Protein AF-A0A7S2JPS9-F1 (afdb_monomer_lite)

Structure (mmCIF, N/CA/C/O backbone):
data_AF-A0A7S2JPS9-F1
#
_entry.id   AF-A0A7S2JPS9-F1
#
loop_
_atom_site.group_PDB
_atom_site.id
_atom_site.type_symbol
_atom_site.label_atom_id
_atom_site.label_alt_id
_atom_site.label_comp_id
_atom_site.label_asym_id
_atom_site.label_entity_id
_atom_site.label_seq_id
_atom_site.pdbx_PDB_ins_code
_atom_site.Cartn_x
_atom_site.Cartn_y
_atom_site.Cartn_z
_atom_site.occupancy
_atom_site.B_iso_or_equiv
_atom_site.auth_seq_id
_atom_site.auth_comp_id
_atom_site.auth_asym_id
_atom_site.auth_atom_id
_atom_site.pdbx_PDB_model_num
ATOM 1 N N . ASP A 1 1 ? -5.044 -10.379 47.023 1.00 38.88 1 ASP A N 1
ATOM 2 C CA . ASP A 1 1 ? -4.940 -10.332 45.556 1.00 38.88 1 ASP A CA 1
ATOM 3 C C . ASP A 1 1 ? -6.273 -10.022 44.919 1.00 38.88 1 ASP A C 1
ATOM 5 O O . ASP A 1 1 ? -7.119 -10.894 44.783 1.00 38.88 1 ASP A O 1
ATOM 9 N N . GLY A 1 2 ? -6.487 -8.740 44.623 1.00 38.31 2 GLY A N 1
ATOM 10 C CA . GLY A 1 2 ? -7.664 -8.262 43.909 1.00 38.31 2 GLY A CA 1
ATOM 11 C C . GLY A 1 2 ? -7.403 -8.295 42.409 1.00 38.31 2 GLY A C 1
ATOM 12 O O . GLY A 1 2 ? -6.675 -7.456 41.886 1.00 38.31 2 GLY A O 1
ATOM 13 N N . THR A 1 3 ? -7.995 -9.262 41.720 1.00 44.16 3 THR A N 1
ATOM 14 C CA . THR A 1 3 ? -8.103 -9.268 40.261 1.00 44.16 3 THR A CA 1
ATOM 15 C C . THR A 1 3 ? -9.175 -8.261 39.854 1.00 44.16 3 THR A C 1
ATOM 17 O O . THR A 1 3 ? -10.370 -8.556 39.905 1.00 44.16 3 THR A O 1
ATOM 20 N N . GLY A 1 4 ? -8.752 -7.048 39.496 1.00 35.00 4 GLY A N 1
ATOM 21 C CA . GLY A 1 4 ? -9.612 -6.061 38.853 1.00 35.00 4 GLY A CA 1
ATOM 22 C C . GLY A 1 4 ? -10.007 -6.559 37.467 1.00 35.00 4 GLY A C 1
ATOM 23 O O . GLY A 1 4 ? -9.188 -6.562 36.552 1.00 35.00 4 GLY A O 1
ATOM 24 N N . SER A 1 5 ? -11.253 -7.009 37.329 1.00 34.69 5 SER A N 1
ATOM 25 C CA . SER A 1 5 ? -11.857 -7.264 36.025 1.00 34.69 5 SER A CA 1
ATOM 26 C C . SER A 1 5 ? -12.133 -5.914 35.375 1.00 34.69 5 SER A C 1
ATOM 28 O O . SER A 1 5 ? -12.951 -5.139 35.862 1.00 34.69 5 SER A O 1
ATOM 30 N N . VAL A 1 6 ? -11.400 -5.607 34.308 1.00 43.25 6 VAL A N 1
ATOM 31 C CA . VAL A 1 6 ? -11.695 -4.465 33.444 1.00 43.25 6 VAL A CA 1
ATOM 32 C C . VAL A 1 6 ? -12.912 -4.865 32.615 1.00 43.25 6 VAL A C 1
ATOM 34 O O . VAL A 1 6 ? -12.785 -5.569 31.616 1.00 43.25 6 VAL A O 1
ATOM 37 N N . GLU A 1 7 ? -14.104 -4.482 33.070 1.00 39.53 7 GLU A N 1
ATOM 38 C CA . GLU A 1 7 ? -15.316 -4.566 32.261 1.00 39.53 7 GLU A CA 1
ATOM 39 C C . GLU A 1 7 ? -15.154 -3.623 31.064 1.00 39.53 7 GLU A C 1
ATOM 41 O O . GLU A 1 7 ? -15.229 -2.399 31.181 1.00 39.53 7 GLU A O 1
ATOM 46 N N . GLY A 1 8 ? -14.875 -4.204 29.897 1.00 40.69 8 GLY A N 1
ATOM 47 C CA . GLY A 1 8 ? -15.022 -3.512 28.627 1.00 40.69 8 GLY A CA 1
ATOM 48 C C . GLY A 1 8 ? -16.492 -3.157 28.455 1.00 40.69 8 GLY A C 1
ATOM 49 O O . GLY A 1 8 ? -17.309 -4.037 28.197 1.00 40.69 8 GLY A O 1
ATOM 50 N N . GLY A 1 9 ? -16.821 -1.878 28.643 1.00 40.41 9 GLY A N 1
ATOM 51 C CA . GLY A 1 9 ? -18.156 -1.334 28.429 1.00 40.41 9 GLY A CA 1
ATOM 52 C C . GLY A 1 9 ? -18.572 -1.520 26.975 1.00 40.41 9 GLY A C 1
ATOM 53 O O . GLY A 1 9 ? -18.250 -0.699 26.119 1.00 40.41 9 GLY A O 1
ATOM 54 N N . GLY A 1 10 ? -19.252 -2.631 26.694 1.00 46.69 10 GLY A N 1
ATOM 55 C CA . GLY A 1 10 ? -19.951 -2.838 25.438 1.00 46.69 10 GLY A CA 1
ATOM 56 C C . GLY A 1 10 ? -21.003 -1.748 25.282 1.00 46.69 10 GLY A C 1
ATOM 57 O O . GLY A 1 10 ? -21.765 -1.492 26.213 1.00 46.69 10 GLY A O 1
ATOM 58 N N . ALA A 1 11 ? -21.017 -1.092 24.123 1.00 54.78 11 ALA A N 1
ATOM 59 C CA . ALA A 1 11 ? -22.058 -0.144 23.757 1.00 54.78 11 ALA A CA 1
ATOM 60 C C . ALA A 1 11 ? -23.427 -0.828 23.924 1.00 54.78 11 ALA A C 1
ATOM 62 O O . ALA A 1 11 ? -23.758 -1.764 23.200 1.00 54.78 11 ALA A O 1
ATOM 63 N N . SER A 1 12 ? -24.187 -0.406 24.930 1.00 58.00 12 SER A N 1
ATOM 64 C CA . SER A 1 12 ? -25.447 -1.025 25.352 1.00 58.00 12 SER A CA 1
ATOM 65 C C . SER A 1 12 ? -26.669 -0.506 24.583 1.00 58.00 12 SER A C 1
ATOM 67 O O . SER A 1 12 ? -27.784 -0.934 24.869 1.00 58.00 12 SER A O 1
ATOM 69 N N . GLY A 1 13 ? -26.485 0.394 23.612 1.00 62.31 13 GLY A N 1
ATOM 70 C CA . GLY A 1 13 ? -27.571 0.981 22.825 1.00 62.31 13 GLY A CA 1
ATOM 71 C C . GLY A 1 13 ? -27.686 0.385 21.424 1.00 62.31 13 GLY A C 1
ATOM 72 O O . GLY A 1 13 ? -26.688 0.075 20.768 1.00 62.31 13 GLY A O 1
ATOM 73 N N . SER A 1 14 ? -28.922 0.224 20.957 1.00 71.62 14 SER A N 1
ATOM 74 C CA . SER A 1 14 ? -29.207 -0.222 19.598 1.00 71.62 14 SER A CA 1
ATOM 75 C C . SER A 1 14 ? -29.078 0.948 18.607 1.00 71.62 14 SER A C 1
ATOM 77 O O . SER A 1 14 ? -29.225 2.106 18.996 1.00 71.62 14 SER A O 1
ATOM 79 N N . PRO A 1 15 ? -28.875 0.697 17.299 1.00 74.44 15 PRO A N 1
ATOM 80 C CA . PRO A 1 15 ? -28.824 1.764 16.290 1.00 74.44 15 PRO A CA 1
ATOM 81 C C . PRO A 1 15 ? -30.106 2.613 16.233 1.00 74.44 15 PRO A C 1
ATOM 83 O O . PRO A 1 15 ? -30.098 3.715 15.697 1.00 74.44 15 PRO A O 1
ATOM 86 N N . GLN A 1 16 ? -31.209 2.078 16.764 1.00 79.50 16 GLN A N 1
ATOM 87 C CA . GLN A 1 16 ? -32.529 2.705 16.803 1.00 79.50 16 GLN A CA 1
ATOM 88 C C . GLN A 1 16 ? -32.630 3.767 17.908 1.00 79.50 16 GLN A C 1
ATOM 90 O O . GLN A 1 16 ? -33.501 4.630 17.849 1.00 79.50 16 GLN A O 1
ATOM 95 N N . ASP A 1 17 ? -31.720 3.717 18.883 1.00 80.00 17 ASP A N 1
ATOM 96 C CA . ASP A 1 17 ? -31.648 4.646 20.011 1.00 80.00 17 ASP A CA 1
ATOM 97 C C . ASP A 1 17 ? -30.785 5.879 19.691 1.00 80.00 17 ASP A C 1
ATOM 99 O O . ASP A 1 17 ? -30.705 6.810 20.497 1.00 80.00 17 ASP A O 1
ATOM 103 N N . LEU A 1 18 ? -30.139 5.898 18.517 1.00 84.31 18 LEU A N 1
ATOM 104 C CA . LEU A 1 18 ? -29.305 7.004 18.063 1.00 84.31 18 LEU A CA 1
ATOM 105 C C . LEU A 1 18 ? -30.173 8.153 17.544 1.00 84.31 18 LEU A C 1
ATOM 107 O O . LEU A 1 18 ? -31.003 7.989 16.646 1.00 84.31 18 LEU A O 1
ATOM 111 N N . TRP A 1 19 ? -29.940 9.349 18.070 1.00 84.88 19 TRP A N 1
ATOM 112 C CA . TRP A 1 19 ? -30.606 10.545 17.570 1.00 84.88 19 TRP A CA 1
ATOM 113 C C . TRP A 1 19 ? -30.135 10.927 16.159 1.00 84.88 19 TRP A C 1
ATOM 115 O O . TRP A 1 19 ? -29.014 10.603 15.758 1.00 84.88 19 TRP A O 1
ATOM 125 N N . PRO A 1 20 ? -30.956 11.674 15.396 1.00 86.50 20 PRO A N 1
ATOM 126 C CA . PRO A 1 20 ? -30.496 12.314 14.170 1.00 86.50 20 PRO A CA 1
ATOM 127 C C . PRO A 1 20 ? -29.199 13.089 14.418 1.00 86.50 20 PRO A C 1
ATOM 129 O O . PRO A 1 20 ? -29.079 13.778 15.431 1.00 86.50 20 PRO A O 1
ATOM 132 N N . LEU A 1 21 ? -28.249 13.016 13.481 1.00 84.81 21 LEU A N 1
ATOM 133 C CA . LEU A 1 21 ? -26.906 13.592 13.640 1.00 84.81 21 LEU A CA 1
ATOM 134 C C . LEU A 1 21 ? -26.931 15.082 14.028 1.00 84.81 21 LEU A C 1
ATOM 136 O O . LEU A 1 21 ? -26.072 15.549 14.764 1.00 84.81 21 LEU A O 1
ATOM 140 N N . GLN A 1 22 ? -27.942 15.819 13.568 1.00 86.88 22 GLN A N 1
ATOM 141 C CA . GLN A 1 22 ? -28.150 17.239 13.859 1.00 86.88 22 GLN A CA 1
ATOM 142 C C . GLN A 1 22 ? -28.514 17.523 15.325 1.00 86.88 22 GLN A C 1
ATOM 144 O O . GLN A 1 22 ? -28.346 18.648 15.784 1.00 86.88 22 GLN A O 1
ATOM 149 N N . LEU A 1 23 ? -29.048 16.530 16.038 1.00 87.69 23 LEU A N 1
ATOM 150 C CA . LEU A 1 23 ? -29.460 16.614 17.442 1.00 87.69 23 LEU A CA 1
ATOM 151 C C . LEU A 1 23 ? -28.466 15.925 18.383 1.00 87.69 23 LEU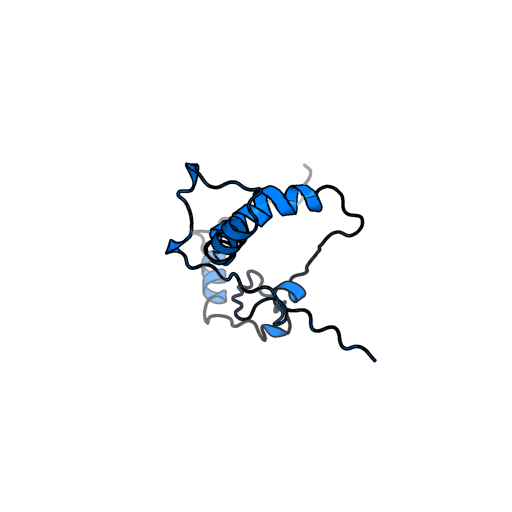 A C 1
ATOM 153 O O . LEU A 1 23 ? -28.621 16.000 19.600 1.00 87.69 23 LEU A O 1
ATOM 157 N N . LEU A 1 24 ? -27.455 15.252 17.832 1.00 88.44 24 LEU A N 1
ATOM 158 C CA . LEU A 1 24 ? -26.445 14.548 18.602 1.00 88.44 24 LEU A CA 1
ATOM 159 C C . LEU A 1 24 ? -25.588 15.543 19.397 1.00 88.44 24 LEU A C 1
ATOM 161 O O . LEU A 1 24 ? -24.970 16.444 18.831 1.00 88.44 24 LEU A O 1
ATOM 165 N N . ASN A 1 25 ? -25.515 15.350 20.714 1.00 88.56 25 ASN A N 1
ATOM 166 C CA . ASN A 1 25 ? -24.638 16.123 21.588 1.00 88.56 25 ASN A CA 1
ATOM 167 C C . ASN A 1 25 ? -23.320 15.359 21.818 1.00 88.56 25 ASN A C 1
ATOM 169 O O . ASN A 1 25 ? -23.353 14.305 22.450 1.00 88.56 25 ASN A O 1
ATOM 173 N N . PRO A 1 26 ? -22.152 15.889 21.406 1.00 88.25 26 PRO A N 1
ATOM 174 C CA . PRO A 1 26 ? -20.859 15.230 21.620 1.00 88.25 26 PRO A CA 1
ATOM 175 C C . PRO A 1 26 ? -20.489 14.989 23.093 1.00 88.25 26 PRO A C 1
ATOM 177 O O . PRO A 1 26 ? -19.617 14.173 23.379 1.00 88.25 26 PRO A O 1
ATOM 180 N N . ASN A 1 27 ? -21.126 15.696 24.033 1.00 91.75 27 ASN A N 1
ATOM 181 C CA . ASN A 1 27 ? -20.908 15.506 25.470 1.00 91.75 27 ASN A CA 1
ATOM 182 C C . ASN A 1 27 ? -21.768 14.378 26.068 1.00 91.75 27 ASN A C 1
ATOM 184 O O . ASN A 1 27 ? -21.563 14.006 27.224 1.00 91.75 27 ASN A O 1
ATOM 188 N N . ASP A 1 28 ? -22.730 13.843 25.311 1.00 91.88 28 ASP A N 1
ATOM 189 C CA . ASP A 1 28 ? -23.541 12.700 25.726 1.00 91.88 28 ASP A CA 1
ATOM 190 C C . ASP A 1 28 ? -22.779 11.398 25.446 1.00 91.88 28 ASP A C 1
ATOM 192 O O . ASP A 1 28 ? -22.660 10.939 24.308 1.00 91.88 28 ASP A O 1
ATOM 196 N N . ARG A 1 29 ? -22.226 10.809 26.510 1.00 89.31 29 ARG A N 1
ATOM 197 C CA . ARG A 1 29 ? -21.380 9.613 26.409 1.00 89.31 29 ARG A CA 1
ATOM 198 C C . ARG A 1 29 ? -22.156 8.385 25.938 1.00 89.31 29 ARG A C 1
ATOM 200 O O . ARG A 1 29 ? -21.575 7.567 25.234 1.00 89.31 29 ARG A O 1
ATOM 207 N N . GLU A 1 30 ? -23.433 8.259 26.290 1.00 89.00 30 GLU A N 1
ATOM 208 C CA . GLU A 1 30 ? -24.254 7.108 25.899 1.00 89.00 30 GLU A CA 1
ATOM 209 C C . GLU A 1 30 ? -24.501 7.129 24.387 1.00 89.00 30 GLU A C 1
ATOM 211 O O . GLU A 1 30 ? -24.192 6.166 23.684 1.00 89.00 30 GLU A O 1
ATOM 216 N N . GLN A 1 31 ? -24.942 8.275 23.859 1.00 89.62 31 GLN A N 1
ATOM 217 C CA . GLN A 1 31 ? -25.146 8.464 22.419 1.00 89.62 31 GLN A CA 1
ATOM 218 C C . GLN A 1 31 ? -23.835 8.328 21.629 1.00 89.62 31 GLN A C 1
ATOM 220 O O . GLN A 1 31 ? -23.802 7.694 20.571 1.00 89.62 31 GLN A O 1
ATOM 225 N N . MET A 1 32 ? -22.727 8.861 22.157 1.00 91.44 32 MET A N 1
ATOM 226 C CA . MET A 1 32 ? -21.418 8.733 21.514 1.00 91.44 32 MET A CA 1
ATOM 227 C C . MET A 1 32 ? -20.885 7.300 21.504 1.00 91.44 32 MET A C 1
ATOM 229 O O . MET A 1 32 ? -20.240 6.916 20.529 1.00 91.44 32 MET A O 1
ATOM 233 N N . ASN A 1 33 ? -21.172 6.493 22.528 1.00 90.06 33 ASN A N 1
ATOM 234 C CA . ASN A 1 33 ? -20.797 5.079 22.544 1.00 90.06 33 ASN A CA 1
ATOM 235 C C . ASN A 1 33 ? -21.534 4.292 21.453 1.00 90.06 33 ASN A C 1
ATOM 237 O O . ASN A 1 33 ? -20.912 3.492 20.753 1.00 90.06 33 ASN A O 1
ATOM 241 N N . VAL A 1 34 ? -22.834 4.549 21.262 1.00 90.50 34 VAL A N 1
ATOM 242 C CA . VAL A 1 34 ? -23.617 3.938 20.172 1.00 90.50 34 VAL A CA 1
ATOM 243 C C . VAL A 1 34 ? -23.059 4.359 18.814 1.00 90.50 34 VAL A C 1
ATOM 245 O O . VAL A 1 34 ? -22.792 3.509 17.964 1.00 90.50 34 VAL A O 1
ATOM 248 N N . LEU A 1 35 ? -22.800 5.657 18.619 1.00 89.75 35 LEU A N 1
ATOM 249 C CA . LEU A 1 35 ? -22.219 6.162 17.375 1.00 89.75 35 LEU A CA 1
ATOM 250 C C . LEU A 1 35 ? -20.836 5.560 17.094 1.00 89.75 35 LEU A C 1
ATOM 252 O O . LEU A 1 35 ? -20.542 5.182 15.959 1.00 89.75 35 LEU A O 1
ATOM 256 N N . TYR A 1 36 ? -19.994 5.442 18.120 1.00 90.75 36 TYR A N 1
ATOM 257 C CA . TYR A 1 36 ? -18.681 4.817 18.007 1.00 90.75 36 TYR A CA 1
ATOM 258 C C . TYR A 1 36 ? -18.791 3.334 17.637 1.00 90.75 36 TYR A C 1
ATOM 260 O O . TYR A 1 36 ? -18.053 2.876 16.769 1.00 90.75 36 TYR A O 1
ATOM 268 N N . GLY A 1 37 ? -19.748 2.598 18.209 1.00 89.69 37 GLY A N 1
ATOM 269 C CA . GLY A 1 37 ? -20.018 1.209 17.826 1.00 89.69 37 GLY A CA 1
ATOM 270 C C . GLY A 1 37 ? -20.423 1.049 16.356 1.00 89.69 37 GLY A C 1
ATOM 271 O O . GLY A 1 37 ? -20.067 0.056 15.726 1.00 89.69 37 GLY A O 1
ATOM 272 N N . LEU A 1 38 ? -21.117 2.040 15.788 1.00 89.31 38 LEU A N 1
ATOM 273 C CA . LEU A 1 38 ? -21.559 2.033 14.388 1.00 89.31 38 LEU A CA 1
ATOM 274 C C . LEU A 1 38 ? -20.467 2.466 13.402 1.00 89.31 38 LEU A C 1
ATOM 276 O O . LEU A 1 38 ? -20.360 1.903 12.313 1.00 89.31 38 LEU A O 1
ATOM 280 N N . LEU A 1 39 ? -19.683 3.486 13.758 1.00 90.75 39 LEU A N 1
ATOM 281 C CA . LEU A 1 39 ? -18.738 4.132 12.843 1.00 90.75 39 LEU A CA 1
ATOM 282 C C . LEU A 1 39 ? -17.281 3.734 13.076 1.00 90.75 39 LEU A C 1
ATOM 284 O O . LEU A 1 39 ? -16.495 3.730 12.133 1.00 90.75 39 LEU A O 1
ATOM 288 N N . GLY A 1 40 ? -16.903 3.406 14.310 1.00 90.38 40 GLY A N 1
ATOM 289 C CA . GLY A 1 40 ? -15.508 3.244 14.727 1.00 90.38 40 GLY A CA 1
ATOM 290 C C . GLY A 1 40 ? -14.774 2.092 14.042 1.00 90.38 40 GLY A C 1
ATOM 291 O O . GLY A 1 40 ? -13.554 2.133 13.935 1.00 90.38 40 GLY A O 1
ATOM 292 N N . ALA A 1 41 ? -15.504 1.096 13.534 1.00 90.38 41 ALA A N 1
ATOM 293 C CA . ALA A 1 41 ? -14.939 -0.017 12.770 1.00 90.38 41 ALA A CA 1
ATOM 294 C C . ALA A 1 41 ? -14.945 0.211 11.246 1.00 90.38 41 ALA A C 1
ATOM 296 O O . ALA A 1 41 ? -14.420 -0.617 10.500 1.00 90.38 41 ALA A O 1
ATOM 297 N N . LEU A 1 42 ? -15.541 1.305 10.753 1.00 93.94 42 LEU A N 1
ATOM 298 C CA . LEU A 1 42 ? -15.601 1.579 9.319 1.00 93.94 42 LEU A CA 1
ATOM 299 C C . LEU A 1 42 ? -14.232 2.069 8.818 1.00 93.94 42 LEU A C 1
ATOM 301 O O . LEU A 1 42 ? -13.753 3.099 9.299 1.00 93.94 42 LEU A O 1
ATOM 305 N N . PRO A 1 43 ? -13.631 1.423 7.797 1.00 93.00 43 PRO A N 1
ATOM 306 C CA . PRO A 1 43 ? -12.291 1.774 7.318 1.00 93.00 43 PRO A CA 1
ATOM 307 C C . PRO A 1 43 ? -12.133 3.253 6.949 1.00 93.00 43 PRO A C 1
ATOM 309 O O . PRO A 1 43 ? -11.149 3.880 7.321 1.00 93.00 43 PRO A O 1
ATOM 312 N N . HIS A 1 44 ? -13.137 3.834 6.288 1.00 95.44 44 HIS A N 1
ATOM 313 C CA . HIS A 1 44 ? -13.131 5.241 5.878 1.00 95.44 44 HIS A CA 1
ATOM 314 C C . HIS A 1 44 ? -13.129 6.210 7.072 1.00 95.44 44 HIS A C 1
ATOM 316 O O . HIS A 1 44 ? -12.481 7.252 7.021 1.00 95.44 44 HIS A O 1
ATOM 322 N N . VAL A 1 45 ? -13.833 5.865 8.157 1.00 95.00 45 VAL A N 1
ATOM 323 C CA . VAL A 1 45 ? -13.887 6.683 9.379 1.00 95.00 45 VAL A CA 1
ATOM 324 C C . VAL A 1 45 ? -12.560 6.593 10.122 1.00 95.00 45 VAL A C 1
ATOM 326 O O . VAL A 1 45 ? -12.017 7.618 10.526 1.00 95.00 45 VAL A O 1
ATOM 329 N N . VAL A 1 46 ? -12.010 5.381 10.247 1.00 94.88 46 VAL A N 1
ATOM 330 C CA . VAL A 1 46 ? -10.691 5.151 10.851 1.00 94.88 46 VAL A CA 1
ATOM 331 C C . VAL A 1 46 ? -9.614 5.913 10.084 1.00 94.88 46 VAL A C 1
ATOM 333 O O . VAL A 1 46 ? -8.835 6.640 10.695 1.00 94.88 46 VAL A O 1
ATOM 336 N N . GLN A 1 47 ? -9.601 5.809 8.754 1.00 94.62 47 GLN A N 1
ATOM 337 C CA . GLN A 1 47 ? -8.654 6.529 7.908 1.00 94.62 47 GLN A CA 1
ATOM 338 C C . GLN A 1 47 ? -8.769 8.045 8.103 1.00 94.62 47 GLN A C 1
ATOM 340 O O . GLN A 1 47 ? -7.765 8.702 8.366 1.00 94.62 47 GLN A O 1
ATOM 345 N N . HIS A 1 48 ? -9.986 8.596 8.054 1.00 95.50 48 HIS A N 1
ATOM 346 C CA . HIS A 1 48 ? -10.206 10.026 8.270 1.00 95.50 48 HIS A CA 1
ATOM 347 C C . HIS A 1 48 ? -9.725 10.483 9.655 1.00 95.50 48 HIS A C 1
ATOM 349 O O . HIS A 1 48 ? -9.032 11.491 9.764 1.00 95.50 48 HIS A O 1
ATOM 355 N N . TYR A 1 49 ? -10.043 9.731 10.712 1.00 94.56 49 TYR A N 1
ATOM 356 C CA . TYR A 1 49 ? -9.589 10.025 12.072 1.00 94.56 49 TYR A CA 1
ATOM 357 C C . TYR A 1 49 ? -8.059 10.023 12.185 1.00 94.56 49 TYR A C 1
ATOM 359 O O . TYR A 1 49 ? -7.477 10.933 12.783 1.00 94.56 49 TYR A O 1
ATOM 367 N N . LEU A 1 50 ? -7.403 9.020 11.596 1.00 92.88 50 LEU A N 1
ATOM 368 C CA . LEU A 1 50 ? -5.949 8.908 11.613 1.00 92.88 50 LEU A CA 1
ATOM 369 C C . LEU A 1 50 ? -5.293 10.072 10.866 1.00 92.88 50 LEU A C 1
ATOM 371 O O . LEU A 1 50 ? -4.429 10.744 11.4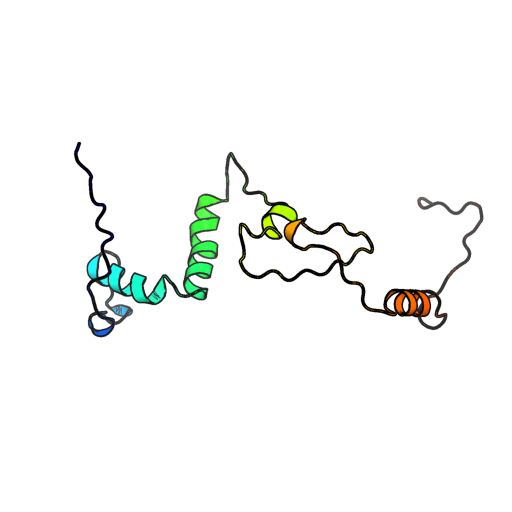22 1.00 92.88 50 LEU A O 1
ATOM 375 N N . GLU A 1 51 ? -5.732 10.351 9.642 1.00 94.25 51 GLU A N 1
ATOM 376 C CA . GLU A 1 51 ? -5.100 11.341 8.765 1.00 94.25 51 GLU A CA 1
ATOM 377 C C . GLU A 1 51 ? -5.393 12.789 9.164 1.00 94.25 51 GLU A C 1
ATOM 379 O O . GLU A 1 51 ? -4.514 13.640 9.048 1.00 94.25 51 GLU A O 1
ATOM 384 N N . GLN A 1 52 ? -6.613 13.088 9.618 1.00 95.62 52 GLN A N 1
ATOM 385 C CA . GLN A 1 52 ? -7.049 14.467 9.865 1.00 95.62 52 GLN A CA 1
ATOM 386 C C . GLN A 1 52 ? -6.879 14.908 11.317 1.00 95.62 52 GLN A C 1
ATOM 388 O O . GLN A 1 52 ? -6.846 16.108 11.585 1.00 95.62 52 GLN A O 1
ATOM 393 N N . LEU A 1 53 ? -6.767 13.966 12.259 1.00 93.19 53 LEU A N 1
ATOM 394 C CA . LEU A 1 53 ? -6.683 14.290 13.681 1.00 93.19 53 LEU A CA 1
ATOM 395 C C . LEU A 1 53 ? -5.475 13.643 14.357 1.00 93.19 53 LEU A C 1
ATOM 397 O O . LEU A 1 53 ? -4.595 14.359 14.834 1.00 93.19 53 LEU A O 1
ATOM 401 N N . ALA A 1 54 ? -5.402 12.310 14.398 1.00 92.25 54 ALA A N 1
ATOM 402 C CA . ALA A 1 54 ? -4.388 11.629 15.202 1.00 92.25 54 ALA A CA 1
ATOM 403 C C . ALA A 1 54 ? -2.963 11.912 14.702 1.00 92.25 54 ALA A C 1
ATOM 405 O O . ALA A 1 54 ? -2.119 12.345 15.487 1.00 92.25 54 ALA A O 1
ATOM 406 N N . PHE A 1 55 ? -2.679 11.719 13.412 1.00 90.25 55 PHE A N 1
ATOM 407 C CA . PHE A 1 55 ? -1.340 11.922 12.855 1.00 90.25 55 PHE A CA 1
ATOM 408 C C . PHE A 1 55 ? -0.889 13.385 12.898 1.00 90.25 55 PHE A C 1
ATOM 410 O O . PHE A 1 55 ? 0.217 13.620 13.383 1.00 90.25 55 PHE A O 1
ATOM 417 N N . PRO A 1 56 ? -1.690 14.395 12.505 1.00 90.56 56 PRO A N 1
ATOM 418 C CA . PRO A 1 56 ? -1.272 15.789 12.637 1.00 90.56 56 PRO A CA 1
ATOM 419 C C . PRO A 1 56 ? -0.964 16.198 14.081 1.00 90.56 56 PRO A C 1
ATOM 421 O O . PRO A 1 56 ? -0.009 16.935 14.310 1.00 90.56 56 PRO A O 1
ATOM 424 N N . LEU A 1 57 ? -1.727 15.700 15.060 1.00 89.06 57 LEU A N 1
ATOM 425 C CA . LEU A 1 57 ? -1.494 16.012 16.473 1.00 89.06 57 LEU A CA 1
ATOM 426 C C . LEU A 1 57 ? -0.279 15.284 17.051 1.00 89.06 57 LEU A C 1
ATOM 428 O O . LEU A 1 57 ? 0.395 15.815 17.930 1.00 89.06 57 LEU A O 1
ATOM 432 N N . THR A 1 58 ? -0.000 14.067 16.585 1.00 85.00 58 THR A N 1
ATOM 433 C CA . THR A 1 58 ? 1.014 13.205 17.205 1.00 85.00 58 THR A CA 1
ATOM 434 C C . THR A 1 58 ? 2.311 13.108 16.411 1.00 85.00 58 THR A C 1
ATOM 436 O O . THR A 1 58 ? 3.327 12.777 16.998 1.00 85.00 58 THR A O 1
ATOM 439 N N . MET A 1 59 ? 2.358 13.423 15.117 1.00 82.44 59 MET A N 1
ATOM 440 C CA . MET A 1 59 ? 3.537 13.151 14.274 1.00 82.44 59 MET A CA 1
ATOM 441 C C . MET A 1 59 ? 4.364 14.389 13.896 1.00 82.44 59 MET A C 1
ATOM 443 O O . MET A 1 59 ? 5.376 14.242 13.217 1.00 82.44 59 MET A O 1
ATOM 447 N N . GLN A 1 60 ? 3.995 15.598 14.340 1.00 76.62 60 GLN A N 1
ATOM 448 C CA . GLN A 1 60 ? 4.731 16.829 13.997 1.00 76.62 60 GLN A CA 1
ATOM 449 C C . GLN A 1 60 ? 6.148 16.886 14.591 1.00 76.62 60 GLN A C 1
ATOM 451 O O . GLN A 1 60 ? 7.101 17.184 13.876 1.00 76.62 60 GLN A O 1
ATOM 456 N N . HIS A 1 61 ? 6.298 16.597 15.887 1.00 75.50 61 HIS A N 1
ATOM 457 C CA . HIS A 1 61 ? 7.593 16.546 16.569 1.00 75.50 61 HIS A CA 1
ATOM 458 C C . HIS A 1 61 ? 7.616 15.352 17.516 1.00 75.50 61 HIS A C 1
ATOM 460 O O . HIS A 1 61 ? 6.971 15.362 18.561 1.00 75.50 61 HIS A O 1
ATOM 466 N N . GLN A 1 62 ? 8.369 14.321 17.146 1.00 70.81 62 GLN A N 1
ATOM 467 C CA . GLN A 1 62 ? 8.532 13.115 17.948 1.00 70.81 62 GLN A CA 1
ATOM 468 C C . GLN A 1 62 ? 10.014 12.876 18.220 1.00 70.81 62 GLN A C 1
ATOM 470 O O . GLN A 1 62 ? 10.831 12.912 17.298 1.00 70.81 62 GLN A O 1
ATOM 475 N N . ALA A 1 63 ? 10.357 12.615 19.486 1.00 76.88 63 ALA A N 1
ATOM 476 C CA . ALA A 1 63 ? 11.712 12.214 19.877 1.00 76.88 63 ALA A CA 1
ATOM 477 C C . ALA A 1 63 ? 12.104 10.871 19.234 1.00 76.88 63 ALA A C 1
ATOM 479 O O . ALA A 1 63 ? 13.267 10.648 18.904 1.00 76.88 63 ALA A O 1
ATOM 480 N N . HIS A 1 64 ? 11.112 10.010 18.995 1.00 72.56 64 HIS A N 1
ATOM 481 C CA . HIS A 1 64 ? 11.258 8.748 18.285 1.00 72.56 64 HIS A CA 1
ATOM 482 C C . HIS A 1 64 ? 10.416 8.775 17.014 1.00 72.56 64 HIS A C 1
ATOM 484 O O . HIS A 1 64 ? 9.192 8.863 17.064 1.00 72.56 64 HIS A O 1
ATOM 490 N N . LYS A 1 65 ? 11.071 8.704 15.855 1.00 75.25 65 LYS A N 1
ATOM 491 C CA . LYS A 1 65 ? 10.372 8.590 14.575 1.00 75.25 65 LYS A CA 1
ATOM 492 C C . LYS A 1 65 ? 9.924 7.149 14.377 1.00 75.25 65 LYS A C 1
ATOM 494 O O . LYS A 1 65 ? 10.729 6.232 14.521 1.00 75.25 65 LYS A O 1
ATOM 499 N N . LEU A 1 66 ? 8.662 6.963 14.005 1.00 72.00 66 LEU A N 1
ATOM 500 C CA . LEU A 1 66 ? 8.211 5.692 13.456 1.00 72.00 66 LEU A CA 1
ATOM 501 C C . LEU A 1 66 ? 8.908 5.495 12.108 1.00 72.00 66 LEU A C 1
ATOM 503 O O . LEU A 1 66 ? 8.741 6.294 11.188 1.00 72.00 66 LEU A O 1
ATOM 507 N N . SER A 1 67 ? 9.718 4.450 12.015 1.00 77.19 67 SER A N 1
ATOM 508 C CA . SER A 1 67 ? 10.349 4.009 10.778 1.00 77.19 67 SER A CA 1
ATOM 509 C C . SER A 1 67 ? 10.116 2.517 10.642 1.00 77.19 67 SER A C 1
ATOM 511 O O . SER A 1 67 ? 10.232 1.796 11.629 1.00 77.19 67 SER A O 1
ATOM 513 N N . ALA A 1 68 ? 9.815 2.075 9.432 1.00 75.06 68 ALA A N 1
ATOM 514 C CA . ALA A 1 68 ? 9.704 0.671 9.084 1.00 75.06 68 ALA A CA 1
ATOM 515 C C . ALA A 1 68 ? 10.581 0.431 7.858 1.00 75.06 68 ALA A C 1
ATOM 517 O O . ALA A 1 68 ? 10.662 1.283 6.967 1.00 75.06 68 ALA A O 1
ATOM 518 N N . ASN A 1 69 ? 11.252 -0.711 7.820 1.00 80.50 69 ASN A N 1
ATOM 519 C CA . ASN A 1 69 ? 11.957 -1.171 6.633 1.00 80.50 69 ASN A CA 1
ATOM 520 C C . ASN A 1 69 ? 11.067 -2.150 5.834 1.00 80.50 69 ASN A C 1
ATOM 522 O O . ASN A 1 69 ? 9.976 -2.535 6.261 1.00 80.50 69 ASN A O 1
ATOM 526 N N . GLY A 1 70 ? 11.534 -2.559 4.651 1.00 77.44 70 GLY A N 1
ATOM 527 C CA . GLY A 1 70 ? 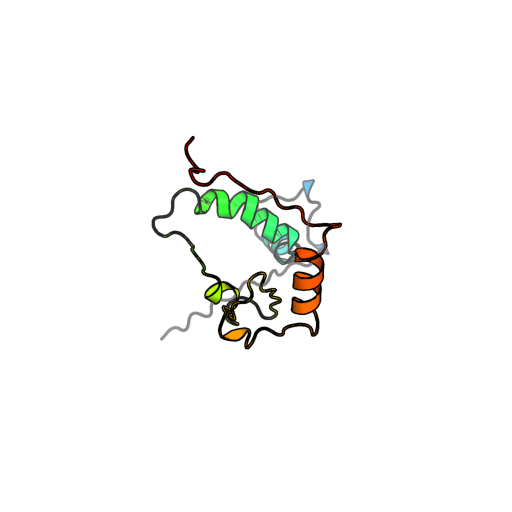10.801 -3.504 3.804 1.00 77.44 70 GLY A CA 1
ATOM 528 C C . GLY A 1 70 ? 10.549 -4.864 4.468 1.00 77.44 70 GLY A C 1
ATOM 529 O O . GLY A 1 70 ? 9.532 -5.489 4.181 1.00 77.44 70 GLY A O 1
ATOM 530 N N . GLN A 1 71 ? 11.418 -5.300 5.388 1.00 83.00 71 GLN A N 1
ATOM 531 C CA . GLN A 1 71 ? 11.218 -6.522 6.169 1.00 83.00 71 GLN A CA 1
ATOM 532 C C . GLN A 1 71 ? 10.071 -6.358 7.167 1.00 83.00 71 GLN A C 1
ATOM 534 O O . GLN A 1 71 ? 9.241 -7.253 7.260 1.00 83.00 71 GLN A O 1
ATOM 539 N N . ASP A 1 72 ? 9.979 -5.230 7.871 1.00 82.50 72 ASP A N 1
ATOM 540 C CA . ASP A 1 72 ? 8.910 -4.991 8.847 1.00 82.50 72 ASP A CA 1
ATOM 541 C C . ASP A 1 72 ? 7.539 -5.052 8.158 1.00 82.50 72 ASP A C 1
ATOM 543 O O . ASP A 1 72 ? 6.652 -5.788 8.595 1.00 82.50 72 ASP A O 1
ATOM 547 N N . LEU A 1 73 ? 7.410 -4.357 7.020 1.00 80.25 73 LEU A N 1
ATOM 548 C CA . LEU A 1 73 ? 6.196 -4.332 6.194 1.00 80.25 73 LEU A CA 1
ATOM 549 C C . LEU A 1 73 ? 5.918 -5.666 5.494 1.00 80.25 73 LEU A C 1
ATOM 551 O O . LEU A 1 73 ? 4.763 -6.035 5.297 1.00 80.25 73 LEU A O 1
ATOM 555 N N . GLY A 1 74 ? 6.968 -6.376 5.091 1.00 78.31 74 GLY A N 1
ATOM 556 C CA . GLY A 1 74 ? 6.849 -7.655 4.406 1.00 78.31 74 GLY A CA 1
ATOM 557 C C . GLY A 1 74 ? 6.734 -8.861 5.334 1.00 78.31 74 GLY A C 1
ATOM 558 O O . GLY A 1 74 ? 6.466 -9.967 4.864 1.00 78.31 74 GLY A O 1
ATOM 559 N N . SER A 1 75 ? 6.927 -8.673 6.637 1.00 82.25 75 SER A N 1
ATOM 560 C CA . SER A 1 75 ? 6.823 -9.752 7.611 1.00 82.25 75 SER A CA 1
ATOM 561 C C . SER A 1 75 ? 5.372 -10.159 7.852 1.00 82.25 75 SER A C 1
ATOM 563 O O . SER A 1 75 ? 4.430 -9.388 7.634 1.00 82.25 75 SER A O 1
ATOM 565 N N . SER A 1 76 ? 5.165 -11.364 8.382 1.00 83.44 76 SER A N 1
ATOM 566 C CA . SER A 1 76 ? 3.830 -11.799 8.817 1.00 83.44 76 SER A CA 1
ATOM 567 C C . SER A 1 76 ? 3.301 -11.058 10.052 1.00 83.44 76 SER A C 1
ATOM 569 O O . SER A 1 76 ? 2.151 -11.267 10.430 1.00 83.44 76 SER A O 1
ATOM 571 N N . SER A 1 77 ? 4.117 -10.210 10.686 1.00 80.81 77 SER A N 1
ATOM 572 C CA . SER A 1 77 ? 3.787 -9.555 11.955 1.00 80.81 77 SER A CA 1
ATOM 573 C C . SER A 1 77 ? 2.775 -8.414 11.813 1.00 80.81 77 SER A C 1
ATOM 575 O O . SER A 1 77 ? 2.033 -8.154 12.756 1.00 80.81 77 SER A O 1
ATOM 577 N N . LEU A 1 78 ? 2.737 -7.728 10.660 1.00 79.81 78 LEU A N 1
ATOM 578 C CA . LEU A 1 78 ? 1.874 -6.554 10.442 1.00 79.81 78 LEU A CA 1
ATOM 579 C C . LEU A 1 78 ? 0.636 -6.843 9.584 1.00 79.81 78 LEU A C 1
ATOM 581 O O . LEU A 1 78 ? -0.428 -6.282 9.835 1.00 79.81 78 LEU A O 1
ATOM 585 N N . PHE A 1 79 ? 0.750 -7.715 8.580 1.00 81.50 79 PHE A N 1
ATOM 586 C CA . PHE A 1 79 ? -0.32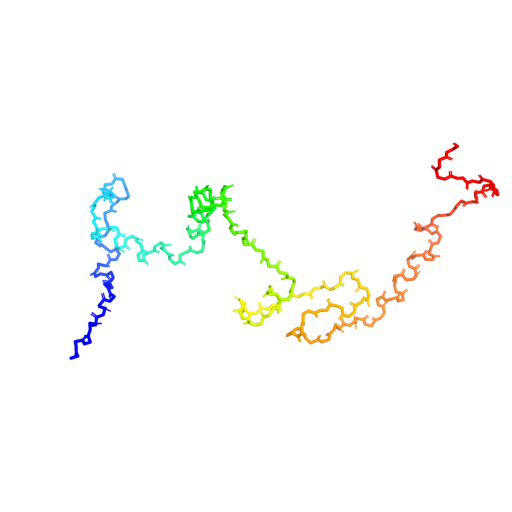7 -7.979 7.620 1.00 81.50 79 PHE A CA 1
ATOM 587 C C . PHE A 1 79 ? -0.519 -9.478 7.421 1.00 81.50 79 PHE A C 1
ATOM 589 O O . PHE A 1 79 ? 0.460 -10.197 7.263 1.00 81.50 79 PHE A O 1
ATOM 596 N N . GLY A 1 80 ? -1.769 -9.954 7.360 1.00 80.25 80 GLY A N 1
ATOM 597 C CA . GLY A 1 80 ? -2.080 -11.374 7.127 1.00 80.25 80 GLY A CA 1
ATOM 598 C C . GLY A 1 80 ? -1.880 -11.832 5.675 1.00 80.25 80 GLY A C 1
ATOM 599 O O . GLY A 1 80 ? -1.444 -12.958 5.443 1.00 80.25 80 GLY A O 1
ATOM 600 N N . CYS A 1 81 ? -2.128 -10.946 4.705 1.00 83.00 81 CYS A N 1
ATOM 601 C CA . CYS A 1 81 ? -1.929 -11.175 3.271 1.00 83.00 81 CYS A CA 1
ATOM 602 C C . CYS A 1 81 ? -0.989 -10.109 2.703 1.00 83.00 81 CYS A C 1
ATOM 604 O O . CYS A 1 81 ? -1.095 -8.938 3.069 1.00 83.00 81 CYS A O 1
ATOM 606 N N . ARG A 1 82 ? -0.052 -10.522 1.846 1.00 82.81 82 ARG A N 1
ATOM 607 C CA . ARG A 1 82 ? 1.034 -9.680 1.340 1.00 82.81 82 ARG A CA 1
ATOM 608 C C . ARG A 1 82 ? 1.280 -10.010 -0.133 1.00 82.81 82 ARG A C 1
ATOM 610 O O . ARG A 1 82 ? 1.385 -11.178 -0.495 1.00 82.81 82 ARG A O 1
ATOM 617 N N . LEU A 1 83 ? 1.348 -8.978 -0.968 1.00 79.81 83 LEU A N 1
ATOM 618 C CA . LEU A 1 83 ? 1.633 -9.061 -2.401 1.00 79.81 83 LEU A CA 1
ATOM 619 C C . LEU A 1 83 ? 2.851 -8.184 -2.675 1.00 79.81 83 LEU A C 1
ATOM 621 O O . LEU A 1 83 ? 2.900 -7.047 -2.212 1.00 79.81 83 LEU A O 1
ATOM 625 N N . GLY A 1 84 ? 3.831 -8.705 -3.403 1.00 77.62 84 GLY A N 1
ATOM 626 C CA . GLY A 1 84 ? 5.082 -7.999 -3.661 1.00 77.62 84 GLY A CA 1
ATOM 627 C C . GLY A 1 84 ? 5.575 -8.278 -5.064 1.00 77.62 84 GLY A C 1
ATOM 628 O O . GLY A 1 84 ? 5.434 -9.387 -5.574 1.00 77.62 84 GLY A O 1
ATOM 629 N N . PHE A 1 85 ? 6.149 -7.245 -5.666 1.00 77.38 85 PHE A N 1
ATOM 630 C CA . PHE A 1 85 ? 6.733 -7.279 -6.996 1.00 77.38 85 PHE A CA 1
ATOM 631 C C . PHE A 1 85 ? 8.150 -6.730 -6.878 1.00 77.38 85 PHE A C 1
ATOM 633 O O . PHE A 1 85 ? 8.335 -5.610 -6.399 1.00 77.38 85 PHE A O 1
ATOM 640 N N . SER A 1 86 ? 9.146 -7.513 -7.287 1.00 71.88 86 SER A N 1
ATOM 641 C CA . SER A 1 86 ? 10.518 -7.020 -7.370 1.00 71.88 86 SER A CA 1
ATOM 642 C C . SER A 1 86 ? 10.726 -6.378 -8.738 1.00 71.88 86 SER A C 1
ATOM 644 O O . SER A 1 86 ? 10.641 -7.048 -9.762 1.00 71.88 86 SER A O 1
ATOM 646 N N . GLY A 1 87 ? 10.980 -5.069 -8.759 1.00 69.31 87 GLY A N 1
ATOM 647 C CA . GLY A 1 87 ? 11.398 -4.350 -9.969 1.00 69.31 87 GLY A CA 1
ATOM 648 C C . GLY A 1 87 ? 12.892 -4.501 -10.273 1.00 69.31 87 GLY A C 1
ATOM 649 O O . GLY A 1 87 ? 13.371 -3.993 -11.284 1.00 69.31 87 GLY A O 1
ATOM 650 N N . THR A 1 88 ? 13.638 -5.172 -9.394 1.00 62.25 88 THR A N 1
ATOM 651 C CA . THR A 1 88 ? 15.067 -5.437 -9.543 1.00 62.25 88 THR A CA 1
ATOM 652 C C . THR A 1 88 ? 15.301 -6.936 -9.721 1.00 62.25 88 THR A C 1
ATOM 654 O O . THR A 1 88 ? 14.645 -7.736 -9.056 1.00 62.25 88 THR A O 1
ATOM 657 N N . PRO A 1 89 ? 16.270 -7.355 -10.550 1.00 58.47 89 PRO A N 1
ATOM 658 C CA . PRO A 1 89 ? 16.578 -8.772 -10.743 1.00 58.47 89 PRO A CA 1
ATOM 659 C C . PRO A 1 89 ? 17.213 -9.436 -9.509 1.00 58.47 89 PRO A C 1
ATOM 661 O O . PRO A 1 89 ? 17.504 -10.625 -9.549 1.00 58.47 89 PRO A O 1
ATOM 664 N N . SER A 1 90 ? 17.447 -8.699 -8.421 1.00 64.69 90 SER A N 1
ATOM 665 C CA . SER A 1 90 ? 17.942 -9.225 -7.152 1.00 64.69 90 SER A CA 1
ATOM 666 C C . SER A 1 90 ? 16.836 -9.883 -6.316 1.00 64.69 90 SER A C 1
ATOM 668 O O . SER A 1 90 ? 15.749 -9.334 -6.155 1.00 64.69 90 SER A O 1
ATOM 670 N N . ASP A 1 91 ? 17.171 -11.014 -5.690 1.00 69.12 91 ASP A N 1
ATOM 671 C CA . ASP A 1 91 ? 16.335 -11.783 -4.748 1.00 69.12 91 ASP A CA 1
ATOM 672 C C . ASP A 1 91 ? 16.198 -11.110 -3.358 1.00 69.12 91 ASP A C 1
ATOM 674 O O . ASP A 1 91 ? 16.127 -11.767 -2.319 1.00 69.12 91 ASP A O 1
ATOM 678 N N . LEU A 1 92 ? 16.190 -9.776 -3.299 1.00 68.75 92 LEU A N 1
ATOM 679 C CA . LEU A 1 92 ? 16.065 -9.029 -2.043 1.00 68.75 92 LEU A CA 1
ATOM 680 C C . LEU A 1 92 ? 14.592 -8.887 -1.654 1.00 68.75 92 LEU A C 1
ATOM 682 O O . LEU A 1 92 ? 14.010 -7.806 -1.727 1.00 68.75 92 LEU A O 1
ATOM 686 N N . LEU A 1 93 ? 13.992 -9.999 -1.239 1.00 77.44 93 LEU A N 1
ATOM 687 C CA . LEU A 1 93 ? 12.669 -10.022 -0.629 1.00 77.44 93 LEU A CA 1
ATOM 688 C C . LEU A 1 93 ? 12.777 -10.193 0.889 1.00 77.44 93 LEU A C 1
ATOM 690 O O . LEU A 1 93 ? 13.736 -10.799 1.378 1.00 77.44 93 LEU A O 1
ATOM 694 N N . PRO A 1 94 ? 11.785 -9.698 1.648 1.00 79.25 94 PRO A N 1
ATOM 695 C CA . PRO A 1 94 ? 11.642 -10.051 3.048 1.00 79.25 94 PRO A CA 1
ATOM 696 C C . PRO A 1 94 ? 11.649 -11.571 3.238 1.00 79.25 94 PRO A C 1
ATOM 698 O O . PRO A 1 94 ? 11.046 -12.287 2.439 1.00 79.25 94 PRO A O 1
ATOM 701 N N . SER A 1 95 ? 12.283 -12.083 4.296 1.00 80.00 95 SER A N 1
ATOM 702 C CA . SER A 1 95 ? 12.422 -13.539 4.516 1.00 80.00 95 SER A CA 1
ATOM 703 C C . SER A 1 95 ? 11.092 -14.296 4.443 1.00 80.00 95 SER A C 1
ATOM 705 O O . SER A 1 95 ? 11.030 -15.424 3.956 1.00 80.00 95 SER A O 1
ATOM 707 N N . ASP A 1 96 ? 10.021 -13.645 4.892 1.00 81.62 96 ASP A N 1
ATOM 708 C CA . ASP A 1 96 ? 8.679 -14.211 5.012 1.00 81.62 96 ASP A CA 1
ATOM 709 C C . ASP A 1 96 ? 7.938 -14.283 3.664 1.00 81.62 96 ASP A C 1
ATOM 711 O O . ASP A 1 96 ? 6.891 -14.923 3.565 1.00 81.62 96 ASP A O 1
ATOM 715 N N . PHE A 1 97 ? 8.468 -13.640 2.617 1.00 77.25 97 PHE A N 1
ATOM 716 C CA . PHE A 1 97 ? 7.956 -13.716 1.244 1.00 77.25 97 PHE A CA 1
ATOM 717 C C . PHE A 1 97 ? 8.457 -14.950 0.485 1.00 77.25 97 PHE A C 1
ATOM 719 O O . PHE A 1 97 ? 7.896 -15.307 -0.551 1.00 77.25 97 PHE A O 1
ATOM 726 N N . GLY A 1 98 ? 9.497 -15.620 0.986 1.00 80.31 98 GLY A N 1
ATOM 727 C CA . GLY A 1 98 ? 10.136 -16.725 0.281 1.00 80.31 98 GLY A CA 1
ATOM 728 C C . GLY A 1 98 ? 10.998 -16.243 -0.888 1.00 80.31 98 GLY A C 1
ATOM 729 O O . GLY A 1 98 ? 11.758 -15.288 -0.755 1.00 80.31 98 GLY A O 1
ATOM 730 N N . ARG A 1 99 ? 10.937 -16.948 -2.024 1.00 79.31 99 ARG A N 1
ATOM 731 C CA . ARG A 1 99 ? 11.773 -16.664 -3.205 1.00 79.31 99 ARG A CA 1
ATOM 732 C C . ARG A 1 99 ? 11.007 -15.878 -4.256 1.00 79.31 99 ARG A C 1
ATOM 734 O O . ARG A 1 99 ? 9.821 -16.142 -4.467 1.00 79.31 99 ARG A O 1
ATOM 741 N N . CYS A 1 100 ? 11.701 -14.981 -4.956 1.00 80.06 100 CYS A N 1
ATOM 742 C CA . CYS A 1 100 ? 11.118 -14.295 -6.097 1.00 80.06 100 CYS A CA 1
ATOM 743 C C . CYS A 1 100 ? 10.809 -15.319 -7.194 1.00 80.06 100 CYS A C 1
ATOM 745 O O . CYS A 1 100 ? 11.635 -16.170 -7.531 1.00 80.06 100 CYS A O 1
ATOM 747 N N . GLN A 1 101 ? 9.591 -15.270 -7.726 1.00 81.00 101 GLN A N 1
ATOM 748 C CA . GLN A 1 101 ? 9.194 -16.109 -8.848 1.00 81.00 101 GLN A CA 1
ATOM 749 C C . GLN A 1 101 ? 9.314 -15.290 -10.124 1.00 81.00 101 GLN A C 1
ATOM 751 O O . GLN A 1 101 ? 8.608 -14.300 -10.302 1.00 81.00 101 GLN A O 1
ATOM 756 N N . TYR A 1 102 ? 10.209 -15.714 -11.008 1.00 80.56 102 TYR A N 1
ATOM 757 C CA . TYR A 1 102 ? 10.402 -15.082 -12.305 1.00 80.56 102 TYR A CA 1
ATOM 758 C C . TYR A 1 102 ? 9.479 -15.732 -13.327 1.00 80.56 102 TYR A C 1
ATOM 760 O O . TYR A 1 102 ? 9.421 -16.961 -13.443 1.00 80.56 102 TYR A O 1
ATOM 768 N N . GLN A 1 103 ? 8.756 -14.912 -14.083 1.00 83.06 103 GLN A N 1
ATOM 769 C CA . GLN A 1 103 ? 7.963 -15.408 -15.193 1.00 83.06 103 GLN A CA 1
ATOM 770 C C . GLN A 1 103 ? 8.890 -15.794 -16.352 1.00 83.06 103 GLN A C 1
ATOM 772 O O . GLN A 1 103 ? 9.787 -15.055 -16.758 1.00 83.06 103 GLN A O 1
ATOM 777 N N . VAL A 1 104 ? 8.664 -16.988 -16.903 1.00 87.44 104 VAL A N 1
ATOM 778 C CA . VAL A 1 104 ? 9.457 -17.503 -18.022 1.00 87.44 104 VAL A CA 1
ATOM 779 C C . VAL A 1 104 ? 9.329 -16.569 -19.226 1.00 87.44 104 VAL A C 1
ATOM 781 O O . VAL A 1 104 ? 8.227 -16.304 -19.708 1.00 87.44 104 VAL A O 1
ATOM 784 N N . GLY A 1 105 ? 10.474 -16.123 -19.742 1.00 86.94 105 GLY A N 1
ATOM 785 C CA . GLY A 1 105 ? 10.564 -15.287 -20.939 1.00 86.94 105 GLY A CA 1
ATOM 786 C C . GLY A 1 105 ? 10.600 -13.781 -20.680 1.00 86.94 105 GLY A C 1
ATOM 787 O O . GLY A 1 105 ? 10.772 -13.036 -21.644 1.00 86.94 105 GLY A O 1
ATOM 788 N N . ASP A 1 106 ? 10.496 -13.321 -19.431 1.00 85.75 106 ASP A N 1
ATOM 789 C CA . ASP A 1 106 ? 10.579 -11.889 -19.111 1.00 85.75 106 ASP A CA 1
ATOM 790 C C . ASP A 1 106 ? 11.958 -11.305 -19.433 1.00 85.75 106 ASP A C 1
ATOM 792 O O . ASP A 1 106 ? 12.039 -10.288 -20.122 1.00 85.75 106 ASP A O 1
ATOM 796 N N . ASP A 1 107 ? 13.041 -11.997 -19.071 1.00 85.19 107 ASP A N 1
ATOM 797 C CA . ASP A 1 107 ? 14.405 -11.575 -19.424 1.00 85.19 107 ASP A CA 1
ATOM 798 C C . ASP A 1 107 ? 14.613 -11.536 -20.943 1.00 85.19 107 ASP A C 1
ATOM 800 O O . ASP A 1 107 ? 15.209 -10.605 -21.483 1.00 85.19 107 ASP A O 1
ATOM 804 N N . ALA A 1 108 ? 14.073 -12.525 -21.661 1.00 87.69 108 ALA A N 1
ATOM 805 C CA . ALA A 1 108 ? 14.166 -12.584 -23.116 1.00 87.69 108 ALA A CA 1
ATOM 806 C C . ALA A 1 108 ? 13.381 -11.443 -23.781 1.00 87.69 108 ALA A C 1
ATOM 808 O O . ALA A 1 108 ? 13.860 -10.855 -24.750 1.00 87.69 108 ALA A O 1
ATOM 809 N N . LYS A 1 109 ? 12.202 -11.090 -23.249 1.00 89.06 109 LYS A N 1
ATOM 810 C CA . LYS A 1 109 ? 11.444 -9.909 -23.686 1.00 89.06 109 LYS A CA 1
ATOM 811 C C . LYS A 1 109 ? 12.206 -8.624 -23.399 1.00 89.06 109 LYS A C 1
ATOM 813 O O . LYS A 1 109 ? 12.290 -7.780 -24.286 1.00 89.06 109 LYS A O 1
ATOM 818 N N . MET A 1 110 ? 12.767 -8.484 -22.198 1.00 88.62 110 MET A N 1
ATOM 819 C CA . MET A 1 110 ? 13.560 -7.316 -21.823 1.00 88.62 110 MET A CA 1
ATOM 820 C C . MET A 1 110 ? 14.734 -7.143 -22.791 1.00 88.62 110 MET A C 1
ATOM 82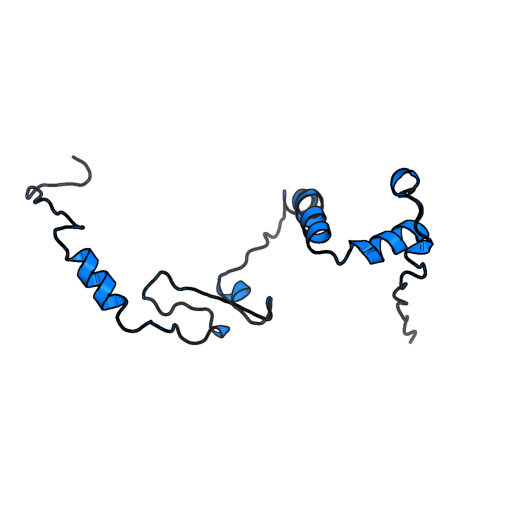2 O O . MET A 1 110 ? 14.864 -6.085 -23.401 1.00 88.62 110 MET A O 1
ATOM 826 N N . LEU A 1 111 ? 15.524 -8.198 -23.015 1.00 90.62 111 LEU A N 1
ATOM 827 C CA . LEU A 1 111 ? 16.629 -8.185 -23.973 1.00 90.62 111 LEU A CA 1
ATOM 828 C C . LEU A 1 111 ? 16.145 -7.868 -25.386 1.00 90.62 111 LEU A C 1
ATOM 830 O O . LEU A 1 111 ? 16.680 -6.960 -26.004 1.00 90.62 111 LEU A O 1
ATOM 834 N N . SER A 1 112 ? 15.099 -8.542 -25.871 1.00 93.38 112 SER A N 1
ATOM 835 C CA . SER A 1 112 ? 14.543 -8.301 -27.207 1.00 93.38 112 SER A CA 1
ATOM 836 C C . SER A 1 112 ? 14.147 -6.842 -27.425 1.00 93.38 112 SER A C 1
ATOM 838 O O . SER A 1 112 ? 14.336 -6.328 -28.526 1.00 93.38 112 SER A O 1
ATOM 840 N N . ILE A 1 113 ? 13.583 -6.186 -26.408 1.00 93.38 113 ILE A N 1
ATOM 841 C CA . ILE A 1 113 ? 13.211 -4.770 -26.464 1.00 93.38 113 ILE A CA 1
ATOM 842 C C . ILE A 1 113 ? 14.470 -3.901 -26.448 1.00 93.38 113 ILE A C 1
ATOM 844 O O . ILE A 1 113 ? 14.617 -3.036 -27.309 1.00 93.38 113 ILE A O 1
ATOM 848 N N . LEU A 1 114 ? 15.392 -4.159 -25.517 1.00 92.94 114 LEU A N 1
ATOM 849 C CA . LEU A 1 114 ? 16.623 -3.381 -25.354 1.00 92.94 114 LEU A CA 1
ATOM 850 C C . LEU A 1 114 ? 17.592 -3.523 -26.537 1.00 92.94 114 LEU A C 1
ATOM 852 O O . LEU A 1 114 ? 18.412 -2.638 -26.765 1.00 92.94 114 LEU A O 1
ATOM 856 N N . THR A 1 115 ? 17.489 -4.603 -27.313 1.00 92.81 115 THR A N 1
ATOM 857 C CA . THR A 1 115 ? 18.270 -4.815 -28.539 1.00 92.81 115 THR A CA 1
ATOM 858 C C . THR A 1 115 ? 17.523 -4.425 -29.810 1.00 92.81 115 THR A C 1
ATOM 860 O O . THR A 1 115 ? 18.087 -4.546 -30.895 1.00 92.81 115 THR A O 1
ATOM 863 N N . SER A 1 116 ? 16.256 -4.008 -29.725 1.00 95.69 116 SER A N 1
ATOM 864 C CA . SER A 1 116 ? 15.479 -3.663 -30.914 1.00 95.69 116 SER A CA 1
ATOM 865 C C . SER A 1 116 ? 15.879 -2.284 -31.451 1.00 95.69 116 SER A C 1
ATOM 867 O O . SER A 1 116 ? 15.647 -1.287 -30.761 1.00 95.69 116 SER A O 1
ATOM 869 N N . PRO A 1 117 ? 16.359 -2.168 -32.707 1.00 92.94 117 PRO A N 1
ATOM 870 C CA . PRO A 1 117 ? 16.676 -0.873 -33.317 1.00 92.94 117 PRO A CA 1
ATOM 871 C C . PRO A 1 117 ? 15.446 0.017 -33.539 1.00 92.94 117 PRO A C 1
ATOM 873 O O . PRO A 1 117 ? 15.582 1.206 -33.805 1.00 92.94 117 PRO A O 1
ATOM 876 N N . THR A 1 118 ? 14.233 -0.547 -33.463 1.00 95.56 118 THR A N 1
ATOM 877 C CA . THR A 1 118 ? 12.986 0.228 -33.562 1.00 95.56 118 THR A CA 1
ATOM 878 C C . THR A 1 118 ? 12.597 0.889 -32.242 1.00 95.56 118 THR A C 1
ATOM 880 O O . THR A 1 118 ? 11.689 1.714 -32.234 1.00 95.56 118 THR A O 1
ATOM 883 N N . VAL A 1 119 ? 13.224 0.496 -31.127 1.00 95.12 119 VAL A N 1
ATOM 884 C CA . VAL A 1 119 ? 12.924 1.004 -29.778 1.00 95.12 119 VAL A CA 1
ATOM 885 C C . VAL A 1 119 ? 14.123 1.740 -29.187 1.00 95.12 119 VAL A C 1
ATOM 887 O O . VAL A 1 119 ? 13.952 2.786 -28.568 1.00 95.12 119 VAL A O 1
ATOM 890 N N . VAL A 1 120 ? 15.331 1.211 -29.382 1.00 94.25 120 VAL A N 1
ATOM 891 C CA . VAL A 1 120 ? 16.573 1.740 -28.815 1.00 94.25 120 VAL A CA 1
ATOM 892 C C . VAL A 1 120 ? 17.453 2.315 -29.921 1.00 94.25 120 VAL A C 1
ATOM 894 O O . VAL A 1 120 ? 17.689 1.677 -30.944 1.00 94.25 120 VAL A O 1
ATOM 897 N N . SER A 1 121 ? 17.981 3.516 -29.686 1.00 92.38 121 SER A N 1
ATOM 898 C CA . SER A 1 121 ? 18.999 4.160 -30.519 1.00 92.38 121 SER A CA 1
ATOM 899 C C . SER A 1 121 ? 20.302 4.318 -29.744 1.00 92.38 121 SER A C 1
ATOM 901 O O . SER A 1 121 ? 20.286 4.467 -28.523 1.00 92.38 121 SER A O 1
ATOM 903 N N . TYR A 1 122 ? 21.423 4.374 -30.454 1.00 89.06 122 TYR A N 1
ATOM 904 C CA . TYR A 1 122 ? 22.728 4.672 -29.876 1.00 89.06 122 TYR A CA 1
ATOM 905 C C . TYR A 1 122 ? 23.430 5.758 -30.694 1.00 89.06 122 TYR A C 1
ATOM 907 O O . TYR A 1 122 ? 23.123 5.963 -31.868 1.00 89.06 122 TYR A O 1
ATOM 915 N N . ALA A 1 123 ? 24.381 6.446 -30.068 1.00 89.31 123 ALA A N 1
ATOM 916 C CA . ALA A 1 123 ? 25.260 7.401 -30.726 1.00 89.31 123 ALA A CA 1
ATOM 917 C C . ALA A 1 123 ? 26.707 7.088 -30.349 1.00 89.31 123 ALA A C 1
ATOM 919 O O . ALA A 1 123 ? 26.989 6.694 -29.216 1.00 89.31 123 ALA A O 1
ATOM 920 N N . PHE A 1 124 ? 27.618 7.263 -31.302 1.00 88.38 124 PHE A N 1
ATOM 921 C CA . PHE A 1 124 ? 29.042 7.249 -31.004 1.00 88.38 124 PHE A CA 1
ATOM 922 C C . PHE A 1 124 ? 29.428 8.598 -30.402 1.00 88.38 124 PHE A C 1
ATOM 924 O O . PHE A 1 124 ? 29.046 9.644 -30.925 1.00 88.38 124 PHE A O 1
ATOM 931 N N . VAL A 1 125 ? 30.169 8.557 -29.303 1.00 88.75 125 VAL A N 1
ATOM 932 C CA . VAL A 1 125 ? 30.757 9.731 -28.650 1.00 88.75 125 VAL A CA 1
ATOM 933 C C . VAL A 1 125 ? 32.247 9.802 -28.969 1.00 88.75 125 VAL A C 1
ATOM 935 O O 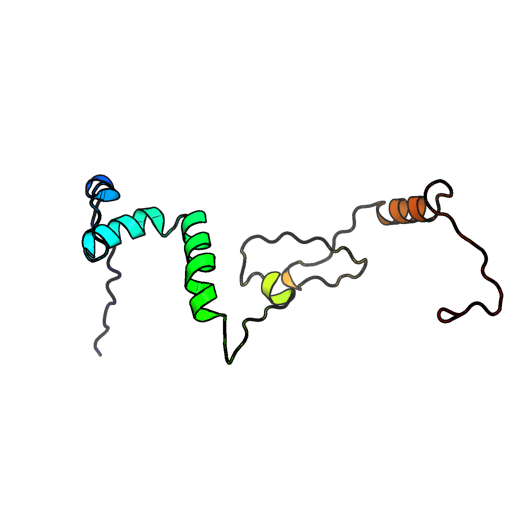. VAL A 1 125 ? 32.876 8.771 -29.223 1.00 88.75 125 VAL A O 1
ATOM 938 N N . GLU A 1 126 ? 32.792 11.019 -28.999 1.00 88.25 126 GLU A N 1
ATOM 939 C CA . GLU A 1 126 ? 34.218 11.249 -29.246 1.00 88.25 126 GLU A CA 1
ATOM 940 C C . GLU A 1 126 ? 35.084 10.675 -28.117 1.00 88.25 126 GLU A C 1
ATOM 942 O O . GLU A 1 126 ? 34.616 10.421 -27.005 1.00 88.25 126 GLU A O 1
ATOM 947 N N . HIS A 1 127 ? 36.356 10.414 -28.422 1.00 83.06 127 HIS A N 1
ATOM 948 C CA . HIS A 1 127 ? 37.255 9.700 -27.513 1.00 83.06 127 HIS A CA 1
ATOM 949 C C . HIS A 1 127 ? 37.526 10.457 -26.201 1.00 83.06 127 HIS A C 1
ATOM 951 O O . HIS A 1 127 ? 37.795 9.834 -25.178 1.00 83.06 127 HIS A O 1
ATOM 957 N N . ASP A 1 128 ? 37.438 11.782 -26.231 1.00 86.69 128 ASP A N 1
ATOM 958 C CA . ASP A 1 128 ? 37.611 12.708 -25.112 1.00 86.69 128 ASP A CA 1
ATOM 959 C C . ASP A 1 128 ? 36.279 13.150 -24.483 1.00 86.69 128 ASP A C 1
ATOM 961 O O . ASP A 1 128 ? 36.256 14.067 -23.660 1.00 86.69 128 ASP A O 1
ATOM 965 N N . TRP A 1 129 ? 35.168 12.485 -24.823 1.00 87.12 129 TRP A N 1
ATOM 966 C CA . TRP A 1 129 ? 33.870 12.810 -24.247 1.00 87.12 129 TRP A CA 1
ATOM 967 C C . TRP A 1 129 ? 33.878 12.667 -22.719 1.00 87.12 129 TRP A C 1
ATOM 969 O O . TRP A 1 129 ? 34.210 11.622 -22.154 1.00 87.12 129 TRP A O 1
ATOM 979 N N . SER A 1 130 ? 33.449 13.737 -22.057 1.00 82.75 130 SER A N 1
ATOM 980 C CA . SER A 1 130 ? 33.363 13.879 -20.610 1.00 82.75 130 SER A CA 1
ATOM 981 C C . SER A 1 130 ? 31.958 14.354 -20.226 1.00 82.75 130 SER A C 1
ATOM 983 O O . SER A 1 130 ? 31.328 15.125 -20.947 1.00 82.75 130 SER A O 1
ATOM 985 N N . VAL A 1 131 ? 31.455 13.905 -19.068 1.00 78.69 131 VAL A N 1
ATOM 986 C CA . VAL A 1 131 ? 30.143 14.325 -18.521 1.00 78.69 131 VAL A CA 1
ATOM 987 C C . VAL A 1 131 ? 30.111 15.830 -18.232 1.00 78.69 131 VAL A C 1
ATOM 989 O O . VAL A 1 131 ? 29.053 16.457 -18.252 1.00 78.69 131 VAL A O 1
ATOM 992 N N . ILE A 1 132 ? 31.279 16.403 -17.965 1.00 70.31 132 ILE A N 1
ATOM 993 C CA . ILE A 1 132 ? 31.499 17.833 -17.793 1.00 70.31 132 ILE A CA 1
ATOM 994 C C . ILE A 1 132 ? 32.249 18.249 -19.054 1.00 70.31 132 ILE A C 1
ATOM 996 O O . ILE A 1 132 ? 33.376 17.794 -19.231 1.00 70.31 132 ILE A O 1
ATOM 1000 N N . GLY A 1 133 ? 31.607 18.994 -19.952 1.00 49.84 133 GLY A N 1
ATOM 1001 C CA . GLY A 1 133 ? 32.272 19.486 -21.164 1.00 49.84 133 GLY A CA 1
ATOM 1002 C C . GLY A 1 133 ? 33.639 20.099 -20.874 1.00 49.84 133 GLY A C 1
ATOM 1003 O O . GLY A 1 133 ? 33.761 20.780 -19.828 1.00 49.84 133 GLY A O 1
#

Radius of gyration: 28.14 Å; chains: 1; bounding box: 70×37×79 Å

Sequence (133 aa):
DGTGSVEGGGASGSPQDLWPLQLLNPNDREQMNVLYGLLGALPHVVQHYLEQLAFPLTMQHQAHKLSANGQDLGSSSLFGCRLGFSGTPSDLLPSDFGRCQYQVGDDAKMLSILTSPTVVSYAFVEHDWSVIG

Foldseek 3Di:
DDDDDPPPPQLPDDPVPADDPVPDDPVPPNNVNNVCVVQVPPPVSVVCCVPVPVCVVPPPDDPDDDDDDQLRVQDCPPDVDDDDDDPDPDQPHHVRVPGDDDDPCPVVVVVCQCPDPVRDDDDDDDPPDDPPD

pLDDT: mean 80.36, std 14.59, range [34.69, 95.69]

Organism: NCBI:txid156173

Secondary structure (DSSP, 8-state):
--------------GGGPPPGGG--TT-HHHHHHHHHHHTT-HHHHHHHIIIIIHHHHSSS-SS-----HHHHHSTTT-SS-----SSSS----GGG-SPPPPTTHHHHHHHHHT-TTT----PPPTT--S--